Protein AF-A0A661WQN1-F1 (afdb_monomer_lite)

Foldseek 3Di:
DPPVVVVVVVVVVVCVVPVPLDAAEAEEDLPEDCAPPRRDDNNHHNDPVSCVVVRPHPNHHYHYDDDDRPPDDDDDDDDD

Radius of gyration: 17.13 Å; chains: 1; bounding box: 46×25×43 Å

pLDDT: mean 76.36, std 13.33, range [40.38, 91.94]

Sequence (80 aa):
MGRQFIITIAFLLIFLICPEIFAKTHYVSPFYRNVSTYTNWPTAANTIEDVKSVAICWGSVIIVINGIYSPGLFQFIFRI

Secondary structure (DSSP, 8-state):
-HHHHHHHHHHHHHHHH----S--EEEE-TTS---TT--SGGG-BSSHHHHHTT--STT-EEEE-S----TT--------

Structure (mmCIF, N/CA/C/O backbone):
data_AF-A0A661WQN1-F1
#
_entry.id   AF-A0A661WQN1-F1
#
loop_
_atom_site.group_PDB
_atom_site.id
_atom_site.type_symbol
_atom_site.label_atom_id
_atom_site.label_alt_id
_atom_site.label_comp_id
_atom_site.label_asym_id
_atom_site.label_entity_id
_atom_site.label_seq_id
_atom_site.pdbx_PDB_ins_code
_atom_site.Cartn_x
_atom_site.Cartn_y
_atom_site.Cartn_z
_atom_site.occupancy
_atom_site.B_iso_or_equiv
_atom_site.auth_seq_id
_atom_site.auth_comp_id
_atom_site.auth_asym_id
_atom_site.auth_atom_id
_atom_site.pdbx_PDB_model_num
ATOM 1 N N . MET A 1 1 ? -32.355 3.693 28.807 1.00 60.94 1 MET A N 1
ATOM 2 C CA . MET A 1 1 ? -32.121 2.433 28.062 1.00 60.94 1 MET A CA 1
ATOM 3 C C . MET A 1 1 ? -31.688 2.650 26.605 1.00 60.94 1 MET A C 1
ATOM 5 O O . MET A 1 1 ? -30.779 1.955 26.183 1.00 60.94 1 MET A O 1
ATOM 9 N N . GLY A 1 2 ? -32.218 3.630 25.855 1.00 75.81 2 GLY A N 1
ATOM 10 C CA . GLY A 1 2 ? -31.885 3.803 24.422 1.00 75.81 2 GLY A CA 1
ATOM 11 C C . GLY A 1 2 ? -30.441 4.215 24.081 1.00 75.81 2 GLY A C 1
ATOM 12 O O . GLY A 1 2 ? -29.866 3.691 23.138 1.00 75.81 2 GLY A O 1
ATOM 13 N N . ARG A 1 3 ? -29.805 5.100 24.862 1.00 73.69 3 ARG A N 1
ATOM 14 C CA . ARG A 1 3 ? -28.471 5.643 24.526 1.00 73.69 3 ARG A CA 1
ATOM 15 C C . ARG A 1 3 ? -27.349 4.595 24.547 1.00 73.69 3 ARG A C 1
ATOM 17 O O . ARG A 1 3 ? -26.525 4.587 23.645 1.00 73.69 3 ARG A O 1
ATOM 24 N N . GLN A 1 4 ? -27.347 3.696 25.534 1.00 74.62 4 GLN A N 1
ATOM 25 C CA . GLN A 1 4 ? -26.332 2.637 25.632 1.00 74.62 4 GLN A CA 1
ATOM 26 C C . GLN A 1 4 ? -26.483 1.602 24.515 1.00 74.62 4 GLN A C 1
ATOM 28 O O . GLN A 1 4 ? -25.482 1.173 23.955 1.00 74.62 4 GLN A O 1
ATOM 33 N N . PHE A 1 5 ? -27.726 1.268 24.153 1.00 80.00 5 PHE A N 1
ATOM 34 C CA . PHE A 1 5 ? -28.052 0.309 23.096 1.00 80.00 5 PHE A CA 1
ATOM 35 C C . PHE A 1 5 ? -27.654 0.827 21.704 1.00 80.00 5 PHE A C 1
ATOM 37 O O . PHE A 1 5 ? -27.089 0.094 20.898 1.00 80.00 5 PHE A O 1
ATOM 44 N N . ILE A 1 6 ? -27.869 2.126 21.453 1.00 83.94 6 ILE A N 1
ATOM 45 C CA . ILE A 1 6 ? -27.435 2.800 20.219 1.00 83.94 6 ILE A CA 1
ATOM 46 C C . ILE A 1 6 ? -25.905 2.783 20.097 1.00 83.94 6 ILE A C 1
ATOM 48 O O . ILE A 1 6 ? -25.384 2.499 19.023 1.00 83.94 6 ILE A O 1
ATOM 52 N N . ILE A 1 7 ? -25.181 3.034 21.194 1.00 85.56 7 ILE A N 1
ATOM 53 C CA . ILE A 1 7 ? -23.711 2.999 21.198 1.00 85.56 7 ILE A CA 1
ATOM 54 C C . ILE A 1 7 ? -23.199 1.584 20.903 1.00 85.56 7 ILE A C 1
ATOM 56 O O . ILE A 1 7 ? -22.278 1.433 20.106 1.00 85.56 7 ILE A O 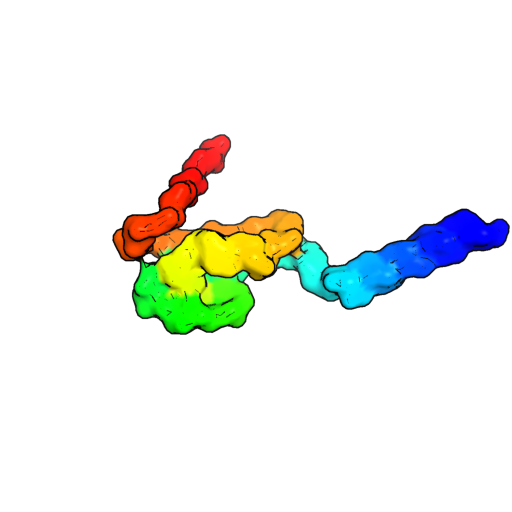1
ATOM 60 N N . THR A 1 8 ? -23.805 0.547 21.493 1.00 87.75 8 THR A N 1
ATOM 61 C CA . THR A 1 8 ? -23.364 -0.841 21.260 1.00 87.75 8 THR A CA 1
ATOM 62 C C . THR A 1 8 ? -23.597 -1.271 19.815 1.00 87.75 8 THR A C 1
ATOM 64 O O . THR A 1 8 ? -22.710 -1.864 19.207 1.00 87.75 8 THR A O 1
ATOM 67 N N . ILE A 1 9 ? -24.754 -0.926 19.242 1.00 86.75 9 ILE A N 1
ATOM 68 C CA . ILE A 1 9 ? -25.065 -1.203 17.835 1.00 86.75 9 ILE A CA 1
ATOM 69 C C . ILE A 1 9 ? -24.108 -0.453 16.907 1.00 86.75 9 ILE A C 1
ATOM 71 O O . ILE A 1 9 ? -23.575 -1.055 15.981 1.00 86.75 9 ILE A O 1
ATOM 75 N N . ALA A 1 10 ? -23.835 0.828 17.165 1.00 83.94 10 ALA A N 1
ATOM 76 C CA . ALA A 1 10 ? -22.897 1.604 16.357 1.00 83.94 10 ALA A CA 1
ATOM 77 C C . ALA A 1 10 ? -21.482 1.004 16.382 1.00 83.94 10 ALA A C 1
ATOM 79 O O . ALA A 1 10 ? -20.838 0.914 15.340 1.00 83.94 10 ALA A O 1
ATOM 80 N N . PHE A 1 11 ? -21.021 0.540 17.547 1.00 80.94 11 PHE A N 1
ATOM 81 C CA . PHE A 1 11 ? -19.710 -0.092 17.698 1.00 80.94 11 PHE A CA 1
ATOM 82 C C . PHE A 1 11 ? -19.627 -1.439 16.963 1.00 80.94 11 PHE A C 1
ATOM 84 O O . PHE A 1 11 ? -18.637 -1.725 16.296 1.00 80.94 11 PHE A O 1
ATOM 91 N N . LEU A 1 12 ? -20.687 -2.248 17.036 1.00 81.00 12 LEU A N 1
ATOM 92 C CA . LEU A 1 12 ? -20.764 -3.553 16.376 1.00 81.00 12 LEU A CA 1
ATOM 93 C C . LEU A 1 12 ? -20.874 -3.413 14.848 1.00 81.00 12 LEU A C 1
ATOM 95 O O . LEU A 1 12 ? -20.250 -4.174 14.113 1.00 81.00 12 LEU A O 1
ATOM 99 N N . LEU A 1 13 ? -21.588 -2.390 14.369 1.00 81.38 13 LEU A N 1
ATOM 100 C CA . LEU A 1 13 ? -21.628 -2.022 12.952 1.00 81.38 13 LEU A CA 1
ATOM 101 C C . LEU A 1 13 ? -20.267 -1.515 12.458 1.00 81.38 13 LEU A C 1
ATOM 103 O O . LEU A 1 13 ? -19.834 -1.936 11.392 1.00 81.38 13 LEU A O 1
ATOM 107 N N . ILE A 1 14 ? -19.552 -0.690 13.237 1.00 75.69 14 ILE A N 1
ATOM 108 C CA . ILE A 1 14 ? -18.179 -0.264 12.904 1.00 75.69 14 ILE A CA 1
ATOM 109 C C . ILE A 1 14 ? -17.251 -1.479 12.731 1.00 75.69 14 ILE A C 1
ATOM 111 O O . ILE A 1 14 ? -16.464 -1.526 11.788 1.00 75.69 14 ILE A O 1
ATOM 115 N N . PHE A 1 15 ? -17.383 -2.477 13.608 1.00 69.50 15 PHE A N 1
ATOM 116 C CA . PHE A 1 15 ? -16.559 -3.687 13.608 1.00 69.50 15 PHE A CA 1
ATOM 117 C C . PHE A 1 15 ? -16.881 -4.616 12.424 1.00 69.50 15 PHE A C 1
ATOM 119 O O . PHE A 1 15 ? -15.988 -5.252 11.874 1.00 69.50 15 PHE A O 1
ATOM 126 N N . LEU A 1 16 ? -18.149 -4.659 11.993 1.00 68.94 16 LEU A N 1
ATOM 127 C CA . LEU A 1 16 ? -18.591 -5.391 10.798 1.00 68.94 16 LEU A CA 1
ATOM 128 C C . LEU A 1 16 ? -18.167 -4.711 9.487 1.00 68.94 16 LEU A C 1
ATOM 130 O O . LEU A 1 16 ? -17.921 -5.397 8.500 1.00 68.94 16 LEU A O 1
ATOM 134 N N . ILE A 1 17 ? -18.096 -3.376 9.468 1.00 66.81 17 ILE A N 1
ATOM 135 C CA . ILE A 1 17 ? -17.733 -2.592 8.277 1.00 66.81 17 ILE A CA 1
ATOM 136 C C . ILE A 1 17 ? -16.208 -2.555 8.073 1.00 66.81 17 ILE A C 1
ATOM 138 O O . ILE A 1 17 ? -15.752 -2.459 6.936 1.00 66.81 17 ILE A O 1
ATOM 142 N N . CYS A 1 18 ? -15.410 -2.654 9.142 1.00 54.78 18 CYS A N 1
ATOM 143 C CA . CYS A 1 18 ? -13.949 -2.605 9.069 1.00 54.78 18 CYS A CA 1
A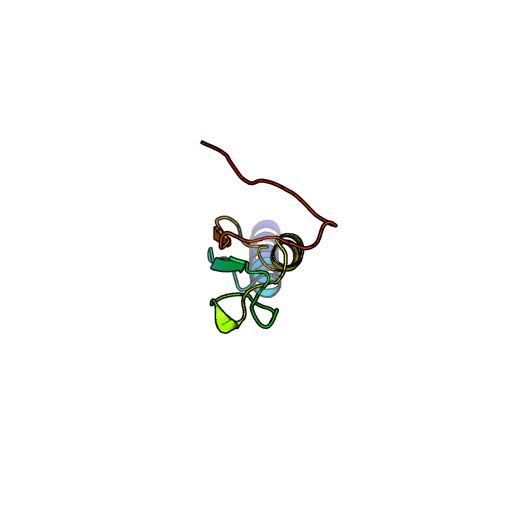TOM 144 C C . CYS A 1 18 ? -13.301 -3.635 10.019 1.00 54.78 18 CYS A C 1
ATOM 146 O O . CYS A 1 18 ? -12.882 -3.281 11.123 1.00 54.78 18 CYS A O 1
ATOM 148 N N . PRO A 1 19 ? -13.213 -4.919 9.620 1.00 60.38 19 PRO A N 1
ATOM 149 C CA . PRO A 1 19 ? -12.620 -5.962 10.460 1.00 60.38 19 PRO A CA 1
ATOM 150 C C . PRO A 1 19 ? -11.097 -5.809 10.620 1.00 60.38 19 PRO A C 1
ATOM 152 O O . PRO A 1 19 ? -10.515 -6.344 11.563 1.00 60.38 19 PRO A O 1
ATOM 155 N N . GLU A 1 20 ? -10.433 -5.073 9.723 1.00 62.16 20 GLU A N 1
ATOM 156 C CA . GLU A 1 20 ? -8.979 -4.893 9.728 1.00 62.16 20 GLU A CA 1
ATOM 157 C C . GLU A 1 20 ? -8.592 -3.562 10.388 1.00 62.16 20 GLU A C 1
ATOM 159 O O . GLU A 1 20 ? -8.135 -2.638 9.736 1.00 62.16 20 GLU A O 1
ATOM 164 N N . ILE A 1 21 ? -8.742 -3.443 11.708 1.00 62.31 21 ILE A N 1
ATOM 165 C CA . ILE A 1 21 ? -8.291 -2.249 12.462 1.00 62.31 21 ILE A CA 1
ATOM 166 C C . ILE A 1 21 ? -6.775 -2.281 12.756 1.00 62.31 21 ILE A C 1
ATOM 168 O O . ILE A 1 21 ? -6.251 -1.445 13.491 1.00 62.31 21 ILE A O 1
ATOM 172 N N . PHE A 1 22 ? -6.055 -3.267 12.220 1.00 68.50 22 PHE A N 1
ATOM 173 C CA . PHE A 1 22 ? -4.627 -3.440 12.456 1.00 68.50 22 PHE A CA 1
ATOM 174 C C . PHE A 1 22 ? -3.809 -2.664 11.424 1.00 68.50 22 PHE A C 1
ATOM 176 O O . PHE A 1 22 ? -4.082 -2.719 10.226 1.00 68.50 22 PHE A O 1
ATOM 183 N N . ALA A 1 23 ? -2.772 -1.973 11.897 1.00 75.38 23 ALA A N 1
ATOM 184 C CA . ALA A 1 23 ? -1.747 -1.403 11.035 1.00 75.38 23 ALA A CA 1
ATOM 185 C C . ALA A 1 23 ? -1.125 -2.510 10.171 1.00 75.38 23 ALA A C 1
ATOM 187 O O . ALA A 1 23 ? -0.662 -3.527 10.695 1.00 75.38 23 ALA A O 1
ATOM 188 N N . LYS A 1 24 ? -1.115 -2.312 8.851 1.00 83.00 24 LYS A N 1
ATOM 189 C CA . LYS A 1 24 ? -0.594 -3.285 7.887 1.00 83.00 24 LYS A CA 1
ATOM 190 C C . LYS A 1 24 ? 0.570 -2.692 7.108 1.00 83.00 24 LYS A C 1
ATOM 192 O O . LYS A 1 24 ? 0.599 -1.495 6.822 1.00 83.00 24 LYS A O 1
ATOM 197 N N . THR A 1 25 ? 1.530 -3.541 6.762 1.00 88.44 25 THR A N 1
ATOM 198 C CA . THR A 1 25 ? 2.641 -3.163 5.890 1.00 88.44 25 THR A CA 1
ATOM 199 C C . THR A 1 25 ? 2.285 -3.487 4.446 1.00 88.44 25 THR A C 1
ATOM 201 O O . THR A 1 25 ? 1.983 -4.638 4.127 1.00 88.44 25 THR A O 1
ATOM 204 N N . HIS A 1 26 ? 2.354 -2.483 3.578 1.00 88.75 26 HIS A N 1
ATOM 205 C CA . HIS A 1 26 ? 2.136 -2.609 2.143 1.00 88.75 26 HIS A CA 1
ATOM 206 C C . HIS A 1 26 ? 3.429 -2.343 1.373 1.00 88.75 26 HIS A C 1
ATOM 208 O O . HIS A 1 26 ? 4.206 -1.463 1.737 1.00 88.75 26 HIS A O 1
ATOM 214 N N . TYR A 1 27 ? 3.650 -3.090 0.296 1.00 88.88 27 TYR A N 1
ATOM 215 C CA . TYR A 1 27 ? 4.856 -3.033 -0.523 1.00 88.88 27 TYR A CA 1
ATOM 216 C C . TYR A 1 27 ? 4.556 -2.417 -1.888 1.00 88.88 27 TYR A C 1
ATOM 218 O O . TYR A 1 27 ? 3.568 -2.771 -2.533 1.00 88.88 27 TYR A O 1
ATOM 226 N N . VAL A 1 28 ? 5.442 -1.533 -2.345 1.00 87.50 28 VAL A N 1
ATOM 227 C CA . VAL A 1 28 ? 5.354 -0.836 -3.635 1.00 87.50 28 VAL A CA 1
ATOM 228 C C . VAL A 1 28 ? 6.635 -1.068 -4.432 1.00 87.50 28 VAL A C 1
ATOM 230 O O . VAL A 1 28 ? 7.741 -0.881 -3.919 1.00 87.50 28 VAL A O 1
ATOM 233 N N . SER A 1 29 ? 6.479 -1.501 -5.682 1.00 87.69 29 SER A N 1
ATOM 234 C CA . SER A 1 29 ? 7.552 -1.772 -6.636 1.00 87.69 29 SER A CA 1
ATOM 235 C C . SER A 1 29 ? 7.041 -1.807 -8.078 1.00 87.69 29 SER A C 1
ATOM 237 O O . SER A 1 29 ? 6.074 -2.518 -8.370 1.00 87.69 29 SER A O 1
ATOM 239 N N . PRO A 1 30 ? 7.753 -1.177 -9.026 1.00 83.25 30 PRO A N 1
ATOM 240 C CA . PRO A 1 30 ? 7.354 -1.174 -10.429 1.00 83.25 30 PRO A CA 1
ATOM 241 C C . PRO A 1 30 ? 7.602 -2.527 -11.124 1.00 83.25 30 PRO A C 1
ATOM 243 O O . PRO A 1 30 ? 7.219 -2.702 -12.274 1.00 83.25 30 PRO A O 1
ATOM 246 N N . PHE A 1 31 ? 8.251 -3.486 -10.451 1.00 84.00 31 PHE A N 1
ATOM 247 C CA . PHE A 1 31 ? 8.730 -4.733 -11.062 1.00 84.00 31 PHE A CA 1
ATOM 248 C C . PHE A 1 31 ? 7.884 -5.974 -10.736 1.00 84.00 31 PHE A C 1
ATOM 250 O O . PHE A 1 31 ? 8.091 -7.027 -11.337 1.00 84.00 31 PHE A O 1
ATOM 257 N N . TYR A 1 32 ? 6.978 -5.892 -9.757 1.00 86.62 32 TYR A N 1
ATOM 258 C CA . TYR A 1 32 ? 6.224 -7.051 -9.260 1.00 86.62 32 TYR A CA 1
ATOM 259 C C . TYR A 1 32 ? 4.788 -7.099 -9.808 1.00 86.62 32 TYR A C 1
ATOM 261 O O . TYR A 1 32 ? 4.404 -6.314 -10.671 1.00 86.62 32 TYR A O 1
ATOM 269 N N . ARG A 1 33 ? 4.002 -8.085 -9.356 1.00 86.62 33 ARG A N 1
ATOM 270 C CA . ARG A 1 33 ? 2.777 -8.542 -10.037 1.00 86.62 33 ARG A CA 1
ATOM 271 C C . ARG A 1 33 ? 1.535 -7.664 -9.825 1.00 86.62 33 ARG A C 1
ATOM 273 O O . ARG A 1 33 ? 0.511 -7.988 -10.415 1.00 86.62 33 ARG A O 1
ATOM 280 N N . ASN A 1 34 ? 1.599 -6.621 -8.990 1.00 87.00 34 ASN A N 1
ATOM 281 C CA . ASN A 1 34 ? 0.468 -5.746 -8.652 1.00 87.00 34 ASN A CA 1
ATOM 282 C C . ASN A 1 34 ? -0.794 -6.515 -8.236 1.00 87.00 34 ASN A C 1
ATOM 284 O O . ASN A 1 34 ? -1.863 -6.382 -8.830 1.00 87.00 34 ASN A O 1
ATOM 288 N N . VAL A 1 35 ? -0.658 -7.366 -7.218 1.00 87.38 35 VAL A N 1
ATOM 289 C CA . VAL A 1 35 ? -1.765 -8.193 -6.725 1.00 87.38 35 VAL A CA 1
ATOM 290 C C . VAL A 1 35 ? -2.276 -7.599 -5.419 1.00 87.38 35 VAL A C 1
ATOM 292 O O . VAL A 1 35 ? -1.523 -7.459 -4.456 1.00 87.38 35 VAL A O 1
ATOM 295 N N . SER A 1 36 ? -3.568 -7.260 -5.397 1.00 80.88 36 SER A N 1
ATOM 296 C CA . SER A 1 36 ? -4.209 -6.563 -4.279 1.00 80.88 36 SER A CA 1
ATOM 297 C C . SER A 1 36 ? -3.977 -7.229 -2.915 1.00 80.88 36 SER A C 1
ATOM 299 O O . SER A 1 36 ? -3.816 -8.445 -2.801 1.00 80.88 36 SER A O 1
ATOM 301 N N . THR A 1 37 ? -3.997 -6.372 -1.889 1.00 81.56 37 THR A N 1
ATOM 302 C CA . THR A 1 37 ? -3.490 -6.438 -0.501 1.00 81.56 37 THR A CA 1
ATOM 303 C C . THR A 1 37 ? -2.012 -6.113 -0.307 1.00 81.56 37 THR A C 1
ATOM 305 O O . THR A 1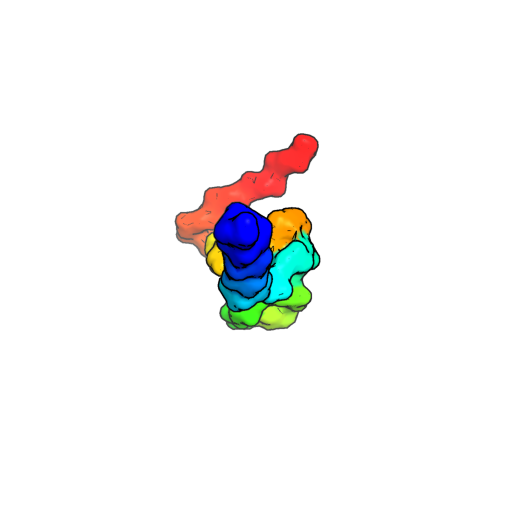 37 ? -1.674 -5.576 0.749 1.00 81.56 37 THR A O 1
ATOM 308 N N . TYR A 1 38 ? -1.152 -6.304 -1.314 1.00 88.31 38 TYR A N 1
ATOM 309 C CA . TYR A 1 38 ? 0.222 -5.772 -1.342 1.00 88.31 38 TYR A CA 1
ATOM 310 C C . TYR A 1 38 ? 1.073 -6.082 -0.094 1.00 88.31 38 TYR A C 1
ATOM 312 O O . TYR A 1 38 ? 1.927 -5.288 0.277 1.00 88.31 38 TYR A O 1
ATOM 320 N N . THR A 1 39 ? 0.851 -7.208 0.588 1.00 89.44 39 THR A N 1
ATOM 321 C CA . THR A 1 39 ? 1.469 -7.529 1.894 1.00 89.44 39 THR A CA 1
ATOM 322 C C . THR A 1 39 ? 2.880 -8.111 1.809 1.00 89.44 39 THR A C 1
ATOM 324 O O . THR A 1 39 ? 3.478 -8.437 2.831 1.00 89.44 39 THR A O 1
ATOM 327 N N . ASN A 1 40 ? 3.410 -8.307 0.602 1.00 90.00 40 ASN A N 1
ATOM 328 C CA . ASN A 1 40 ? 4.721 -8.900 0.363 1.00 90.00 40 ASN A CA 1
ATOM 329 C C . ASN A 1 40 ? 5.283 -8.462 -0.997 1.00 90.00 40 ASN A C 1
ATOM 331 O O . ASN A 1 40 ? 4.538 -8.095 -1.900 1.00 90.00 40 ASN A O 1
ATOM 335 N N . TRP A 1 41 ? 6.603 -8.557 -1.179 1.00 90.56 41 TRP A N 1
ATOM 336 C CA . TRP A 1 41 ? 7.259 -8.134 -2.423 1.00 90.56 41 TRP A CA 1
ATOM 337 C C . TRP A 1 41 ? 6.689 -8.777 -3.700 1.00 90.56 41 TRP A C 1
ATOM 339 O O . TRP A 1 41 ? 6.356 -8.028 -4.612 1.00 90.56 41 TRP A O 1
ATOM 349 N N . PRO A 1 42 ? 6.474 -10.107 -3.790 1.00 91.94 42 PRO A N 1
ATOM 350 C CA . PRO A 1 42 ? 5.909 -10.721 -4.997 1.00 91.94 42 PRO A CA 1
ATOM 351 C C . PRO A 1 42 ? 4.538 -10.179 -5.423 1.00 91.94 42 PRO A C 1
ATOM 353 O O . PRO A 1 42 ? 4.189 -10.264 -6.602 1.00 91.94 42 PRO A O 1
ATOM 356 N N . THR A 1 43 ? 3.758 -9.651 -4.477 1.00 91.31 43 THR A N 1
ATOM 357 C CA . THR A 1 43 ? 2.429 -9.082 -4.722 1.00 91.31 43 THR A CA 1
ATOM 358 C C . THR A 1 43 ? 2.441 -7.560 -4.760 1.00 91.31 43 THR A C 1
ATOM 360 O O . THR A 1 43 ? 1.390 -6.997 -5.020 1.00 91.31 43 THR A O 1
ATOM 363 N N . ALA A 1 44 ? 3.586 -6.898 -4.561 1.00 88.81 44 ALA A N 1
ATOM 364 C CA . ALA A 1 44 ? 3.688 -5.450 -4.399 1.00 88.81 44 ALA A CA 1
ATOM 365 C C . ALA A 1 44 ? 2.988 -4.654 -5.509 1.00 88.81 44 ALA A C 1
ATOM 367 O O . ALA A 1 44 ? 2.997 -5.039 -6.683 1.00 88.81 44 ALA A O 1
ATOM 368 N N . ALA A 1 45 ? 2.424 -3.521 -5.103 1.00 88.69 45 ALA A N 1
ATOM 369 C CA . ALA A 1 45 ? 1.758 -2.570 -5.974 1.00 88.69 45 ALA A CA 1
ATOM 370 C C . ALA A 1 45 ? 2.738 -1.941 -6.960 1.00 88.69 45 ALA A C 1
ATOM 372 O O . ALA A 1 45 ? 3.876 -1.651 -6.590 1.00 88.69 45 ALA A O 1
ATOM 373 N N . ASN A 1 46 ? 2.298 -1.667 -8.187 1.00 88.00 46 ASN A N 1
ATOM 374 C CA . ASN A 1 46 ? 3.163 -0.994 -9.153 1.00 88.00 46 ASN A CA 1
ATOM 375 C C . ASN A 1 46 ? 3.288 0.502 -8.899 1.00 88.00 46 ASN A C 1
ATOM 377 O O . ASN A 1 46 ? 4.278 1.081 -9.328 1.00 88.00 46 ASN A O 1
ATOM 381 N N . THR A 1 47 ? 2.342 1.115 -8.188 1.00 82.69 47 THR A N 1
ATOM 382 C CA . THR A 1 47 ? 2.370 2.538 -7.841 1.00 82.69 47 THR A CA 1
ATOM 383 C C . THR A 1 47 ? 1.906 2.784 -6.401 1.00 82.69 47 THR A C 1
ATOM 385 O O . THR A 1 47 ? 1.309 1.919 -5.762 1.00 82.69 47 THR A O 1
ATOM 388 N N . ILE A 1 48 ? 2.175 3.981 -5.868 1.00 82.06 48 ILE A N 1
ATOM 389 C CA . ILE A 1 48 ? 1.703 4.382 -4.530 1.00 82.06 48 ILE A CA 1
ATOM 390 C C . ILE A 1 48 ? 0.174 4.557 -4.511 1.00 82.06 48 ILE A C 1
ATOM 392 O O . ILE A 1 48 ? -0.470 4.238 -3.512 1.00 82.06 48 ILE A O 1
ATOM 396 N N . GLU A 1 49 ? -0.426 5.020 -5.610 1.00 82.06 49 GLU A N 1
ATOM 397 C CA . GLU A 1 49 ? -1.880 5.214 -5.682 1.00 82.06 49 GLU A CA 1
ATOM 398 C C . GLU A 1 49 ? -2.651 3.893 -5.640 1.00 82.06 49 GLU A C 1
ATOM 400 O O . GLU A 1 49 ? -3.728 3.840 -5.050 1.00 82.06 49 GLU A O 1
ATOM 405 N N . ASP A 1 50 ? -2.075 2.809 -6.164 1.00 82.81 50 ASP A N 1
ATOM 406 C CA . ASP A 1 50 ? -2.663 1.473 -6.034 1.00 82.81 50 ASP A CA 1
ATOM 407 C C . ASP A 1 50 ? -2.820 1.091 -4.550 1.00 82.81 50 ASP A C 1
ATOM 409 O O . ASP A 1 50 ? -3.881 0.630 -4.125 1.00 82.81 50 ASP A O 1
ATOM 413 N N . VAL A 1 51 ? -1.801 1.374 -3.725 1.00 79.38 51 VAL A N 1
ATOM 414 C CA . VAL A 1 51 ? -1.815 1.091 -2.277 1.00 79.38 51 VAL A CA 1
ATOM 415 C C . VAL A 1 51 ? -2.792 1.976 -1.517 1.00 79.38 51 VAL A C 1
ATOM 417 O O . VAL A 1 51 ? -3.376 1.525 -0.536 1.00 79.38 51 VAL A O 1
ATOM 420 N N . LYS A 1 52 ? -3.023 3.212 -1.959 1.00 82.56 52 LYS A N 1
ATOM 421 C CA . LYS A 1 52 ? -3.898 4.178 -1.273 1.00 82.56 52 LYS A CA 1
ATOM 422 C C . LYS A 1 52 ? -5.332 3.681 -1.104 1.00 82.56 52 LYS A C 1
ATOM 424 O O . LYS A 1 52 ? -5.965 3.977 -0.096 1.00 82.56 52 LYS A O 1
ATOM 429 N N . SER A 1 53 ? -5.828 2.906 -2.067 1.00 79.44 53 SER A N 1
ATOM 430 C CA . SER A 1 53 ? -7.163 2.301 -1.993 1.00 79.44 53 SER A CA 1
ATOM 431 C C . SER A 1 53 ? -7.272 1.176 -0.952 1.00 79.44 53 SER A C 1
ATOM 433 O O . SER A 1 53 ? -8.377 0.823 -0.549 1.00 79.44 53 SER A O 1
ATOM 435 N N . VAL A 1 54 ? -6.139 0.627 -0.501 1.00 78.31 54 VAL A N 1
ATOM 436 C CA . VAL A 1 54 ? -6.072 -0.577 0.344 1.00 78.31 54 VAL A CA 1
ATOM 437 C C . VAL A 1 54 ? -5.473 -0.296 1.723 1.00 78.31 54 VAL A C 1
ATOM 439 O O . VAL A 1 54 ? -5.833 -0.960 2.690 1.00 78.31 54 VAL A O 1
ATOM 442 N N . ALA A 1 55 ? -4.613 0.717 1.845 1.00 79.06 55 ALA A N 1
ATOM 443 C CA . ALA A 1 55 ? -4.026 1.189 3.098 1.00 79.06 55 ALA A CA 1
ATOM 444 C C . ALA A 1 55 ? -4.998 2.106 3.866 1.00 79.06 55 ALA A C 1
ATOM 446 O O . ALA A 1 55 ? -4.684 3.248 4.195 1.00 79.06 55 ALA A O 1
ATOM 447 N N . ILE A 1 56 ? -6.206 1.606 4.127 1.00 77.00 56 ILE A N 1
ATOM 448 C CA . ILE A 1 56 ? -7.288 2.350 4.794 1.00 77.00 56 ILE A CA 1
ATOM 449 C C . ILE A 1 56 ? -7.126 2.407 6.321 1.00 77.00 56 ILE A C 1
ATOM 451 O O . ILE A 1 56 ? -7.796 3.190 6.996 1.00 77.00 56 ILE A O 1
ATOM 455 N N . CYS A 1 57 ? -6.243 1.576 6.875 1.00 73.38 57 CYS A N 1
ATOM 456 C CA . CYS A 1 57 ? -6.084 1.415 8.313 1.00 73.38 57 CYS A CA 1
ATOM 457 C C . CYS A 1 57 ? -5.108 2.451 8.874 1.00 73.38 57 CYS A C 1
ATOM 459 O O . CYS A 1 57 ? -4.010 2.656 8.344 1.00 73.38 57 CYS A O 1
ATOM 461 N N . TRP A 1 58 ? -5.481 3.064 9.995 1.00 71.38 58 TRP A N 1
ATOM 462 C CA . TRP A 1 58 ? -4.618 3.994 10.716 1.00 71.38 58 TRP A CA 1
ATOM 463 C C . TRP A 1 58 ? -3.324 3.298 11.157 1.00 71.38 58 TRP A C 1
ATOM 465 O O . TRP A 1 58 ? -3.353 2.195 11.697 1.00 71.38 58 TRP A O 1
ATOM 475 N N . GLY A 1 59 ? -2.182 3.947 10.921 1.00 73.25 59 GLY A N 1
ATOM 476 C CA . GLY A 1 59 ? -0.863 3.400 11.258 1.00 73.25 59 GLY A CA 1
ATOM 477 C C . GLY A 1 59 ? -0.286 2.415 10.236 1.00 73.25 59 GLY A C 1
ATOM 478 O O . GLY A 1 59 ? 0.779 1.860 10.491 1.00 73.25 59 GLY A O 1
ATOM 479 N N . SER A 1 60 ? -0.943 2.203 9.090 1.00 82.00 60 SER A N 1
ATOM 480 C CA . SER A 1 60 ? -0.378 1.395 8.001 1.00 82.00 60 SER A CA 1
ATOM 481 C C . SER A 1 60 ? 0.936 1.982 7.485 1.00 82.00 60 SER A C 1
ATOM 483 O O . SER A 1 60 ? 1.101 3.200 7.396 1.00 82.00 60 SER A O 1
ATOM 485 N N . VAL A 1 61 ? 1.869 1.103 7.124 1.00 85.44 61 VAL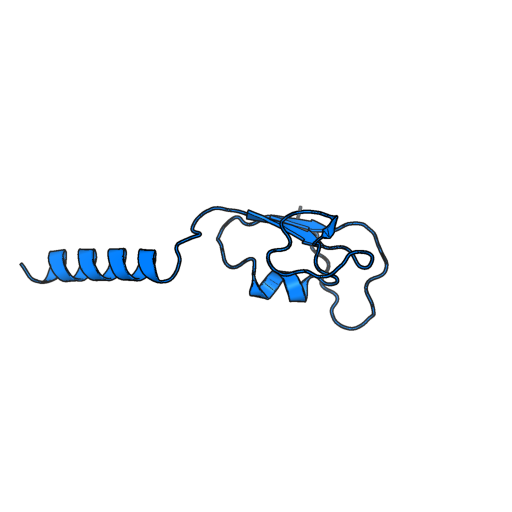 A N 1
ATOM 486 C CA . VAL A 1 61 ? 3.206 1.470 6.647 1.00 85.44 61 VAL A CA 1
ATOM 487 C C . VAL A 1 61 ? 3.333 1.093 5.182 1.00 85.44 61 VAL A C 1
ATOM 489 O O . VAL A 1 61 ? 3.027 -0.032 4.795 1.00 85.44 61 VAL A O 1
ATOM 492 N N . ILE A 1 62 ? 3.825 2.021 4.366 1.00 87.31 62 ILE A N 1
ATOM 493 C CA . ILE A 1 62 ? 4.104 1.778 2.951 1.00 87.31 62 ILE A CA 1
ATOM 494 C C . ILE A 1 62 ? 5.618 1.679 2.772 1.00 87.31 62 ILE A C 1
ATOM 496 O O . ILE A 1 62 ? 6.345 2.637 3.030 1.00 87.31 62 ILE A O 1
ATOM 500 N N . ILE A 1 63 ? 6.090 0.514 2.332 1.00 87.69 63 ILE A N 1
ATOM 501 C CA . ILE A 1 63 ? 7.488 0.259 1.989 1.00 87.69 63 ILE A CA 1
ATOM 502 C C . ILE A 1 63 ? 7.626 0.337 0.475 1.00 87.69 63 ILE A C 1
ATOM 504 O O . ILE A 1 63 ? 7.022 -0.441 -0.262 1.00 87.69 63 ILE A O 1
ATOM 508 N N . VAL A 1 64 ? 8.453 1.267 0.012 1.00 86.19 64 VAL A N 1
ATOM 509 C CA . VAL A 1 64 ? 8.669 1.527 -1.412 1.00 86.19 64 VAL A CA 1
ATOM 510 C C . VAL A 1 64 ? 10.094 1.127 -1.773 1.00 86.19 64 VAL A C 1
ATOM 512 O O . VAL A 1 64 ? 11.040 1.558 -1.115 1.00 86.19 64 VAL A O 1
ATOM 515 N N . ILE A 1 65 ? 10.267 0.306 -2.813 1.00 87.06 65 ILE A N 1
ATOM 516 C CA . ILE A 1 65 ? 11.600 0.072 -3.380 1.00 87.06 65 ILE A CA 1
ATOM 517 C C . ILE A 1 65 ? 11.986 1.229 -4.301 1.00 87.06 65 ILE A C 1
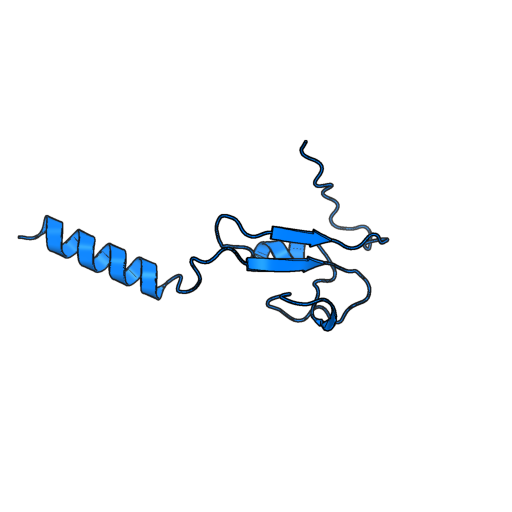ATOM 519 O O . ILE A 1 65 ? 11.146 1.783 -5.019 1.00 87.06 65 ILE A O 1
ATOM 523 N N . ASN A 1 66 ? 13.277 1.558 -4.309 1.00 82.31 66 ASN A N 1
ATOM 524 C CA . ASN A 1 66 ? 13.845 2.483 -5.279 1.00 82.31 66 ASN A CA 1
ATOM 525 C C . ASN A 1 66 ? 13.580 1.981 -6.703 1.00 82.31 66 ASN A C 1
ATOM 527 O O . ASN A 1 66 ? 13.820 0.815 -7.021 1.00 82.31 66 ASN A O 1
ATOM 531 N N . GLY A 1 67 ? 13.106 2.871 -7.567 1.00 73.00 67 GLY A N 1
ATOM 532 C CA . GLY A 1 67 ? 12.805 2.535 -8.948 1.00 73.00 67 GLY A CA 1
ATOM 533 C C . GLY A 1 67 ? 12.222 3.714 -9.710 1.00 73.00 67 GLY A C 1
ATOM 534 O O . GLY A 1 67 ? 11.860 4.737 -9.128 1.00 73.00 67 GLY A O 1
ATOM 535 N N . ILE A 1 68 ? 12.141 3.552 -11.028 1.00 77.06 68 ILE A N 1
ATOM 536 C CA . ILE A 1 68 ? 11.439 4.487 -11.901 1.00 77.06 68 ILE A CA 1
ATOM 537 C C . ILE A 1 68 ? 9.999 4.003 -11.998 1.00 77.06 68 ILE A C 1
ATOM 539 O O . ILE A 1 68 ? 9.718 2.954 -12.571 1.00 77.06 68 ILE A O 1
ATOM 543 N N . TYR A 1 69 ? 9.099 4.777 -11.413 1.00 76.81 69 TYR A N 1
ATOM 544 C CA . TYR A 1 69 ? 7.665 4.575 -11.539 1.00 76.81 69 TYR A CA 1
ATOM 545 C C . TYR A 1 69 ? 7.197 5.322 -12.788 1.00 76.81 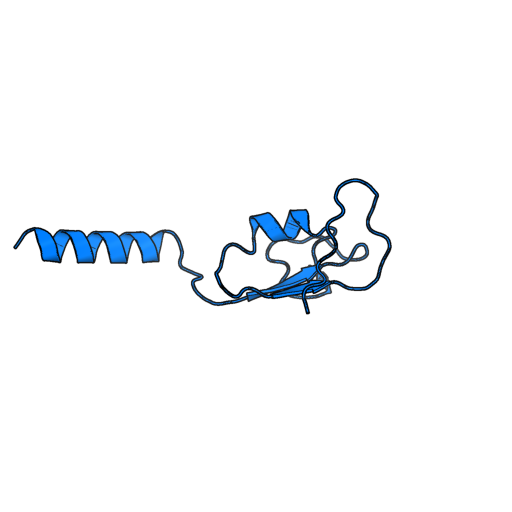69 TYR A C 1
ATOM 547 O O . TYR A 1 69 ? 7.632 6.454 -13.017 1.00 76.81 69 TYR A O 1
ATOM 555 N N . SER A 1 70 ? 6.368 4.689 -13.625 1.00 69.19 70 SER A N 1
ATOM 556 C CA . SER A 1 70 ? 5.885 5.314 -14.860 1.00 69.19 70 SER A CA 1
ATOM 557 C C . SER A 1 70 ? 5.281 6.695 -14.561 1.00 69.19 70 SER A C 1
ATOM 559 O O . SER A 1 70 ? 4.474 6.812 -13.634 1.00 69.19 70 SER A O 1
ATOM 561 N N . PRO A 1 71 ? 5.679 7.747 -15.304 1.00 59.09 71 PRO A N 1
ATOM 562 C CA . PRO A 1 71 ? 5.247 9.111 -15.032 1.00 59.09 71 PRO A CA 1
ATOM 563 C C . PRO A 1 71 ? 3.728 9.207 -15.192 1.00 59.09 71 PRO A C 1
ATOM 565 O O . PRO A 1 71 ? 3.186 9.016 -16.277 1.00 59.09 71 PRO A O 1
ATOM 568 N N . GLY A 1 72 ? 3.056 9.473 -14.077 1.00 53.50 72 GLY A N 1
ATOM 569 C CA . GLY A 1 72 ? 1.603 9.582 -13.999 1.00 53.50 72 GLY A CA 1
ATOM 570 C C . GLY A 1 72 ? 1.132 10.008 -12.615 1.00 53.50 72 GLY A C 1
ATOM 571 O O . GLY A 1 72 ? 0.236 10.836 -12.523 1.00 53.50 72 GLY A O 1
ATOM 572 N N . LEU A 1 73 ? 1.776 9.528 -11.545 1.00 48.44 73 LEU A N 1
ATOM 573 C CA . LEU A 1 73 ? 1.385 9.819 -10.161 1.00 48.44 73 LEU A CA 1
ATOM 574 C C . LEU A 1 73 ? 2.625 9.836 -9.245 1.00 48.44 73 LEU A C 1
ATOM 576 O O . LEU A 1 73 ? 2.970 8.840 -8.612 1.00 48.44 73 LEU A O 1
ATOM 580 N N . PHE A 1 74 ? 3.344 10.961 -9.208 1.00 48.22 74 PHE A N 1
ATOM 581 C CA . PHE A 1 74 ? 4.379 11.199 -8.199 1.00 48.22 74 PHE A CA 1
ATOM 582 C C . PHE A 1 74 ? 3.729 11.716 -6.912 1.00 48.22 74 PHE A C 1
ATOM 584 O O . PHE A 1 74 ? 3.100 12.771 -6.937 1.00 48.22 74 PHE A O 1
ATOM 591 N N . GLN A 1 75 ? 4.008 11.086 -5.770 1.00 47.94 75 GLN A N 1
ATOM 592 C CA . GLN A 1 75 ? 4.178 11.853 -4.538 1.00 47.94 75 GLN A CA 1
ATOM 593 C C . GLN A 1 75 ? 5.315 11.266 -3.702 1.00 47.94 75 GLN A C 1
ATOM 595 O O . GLN A 1 75 ? 5.237 10.161 -3.172 1.00 47.94 75 GLN A O 1
ATOM 600 N N . PHE A 1 76 ? 6.400 12.036 -3.620 1.00 45.78 76 PHE A N 1
ATOM 601 C CA . PHE A 1 76 ? 7.503 11.822 -2.695 1.00 45.78 76 PHE A CA 1
ATOM 602 C C . PHE A 1 76 ? 6.966 11.828 -1.257 1.00 45.78 76 PHE A C 1
ATOM 604 O O . PHE A 1 76 ? 6.401 12.831 -0.822 1.00 45.78 76 PHE A O 1
ATOM 611 N N . ILE A 1 77 ? 7.175 10.748 -0.501 1.00 47.66 77 ILE A N 1
ATOM 612 C CA . ILE A 1 77 ? 7.051 10.784 0.959 1.00 47.66 77 ILE A CA 1
ATOM 613 C C . ILE A 1 77 ? 8.465 10.901 1.525 1.00 47.66 77 ILE A C 1
ATOM 615 O O . ILE A 1 77 ? 9.151 9.909 1.744 1.00 47.66 77 ILE A O 1
ATOM 619 N N . PHE A 1 78 ? 8.890 12.138 1.764 1.00 50.00 78 PHE A N 1
ATOM 620 C CA . PHE A 1 78 ? 9.861 12.433 2.810 1.00 50.00 78 PHE A CA 1
ATOM 621 C C . PHE A 1 78 ? 9.133 13.250 3.868 1.00 50.00 78 PHE A C 1
ATOM 623 O O . PHE A 1 78 ? 8.711 14.375 3.605 1.00 50.00 78 PHE A O 1
ATOM 630 N N . ARG A 1 79 ? 9.001 12.702 5.074 1.00 40.38 79 ARG A N 1
ATOM 631 C CA . ARG A 1 79 ? 8.828 13.538 6.257 1.00 40.38 79 ARG A CA 1
ATOM 632 C C . ARG A 1 79 ? 9.750 13.018 7.350 1.00 40.38 79 ARG A C 1
ATOM 634 O O . ARG A 1 79 ? 9.542 11.921 7.861 1.00 40.38 79 ARG A O 1
ATOM 641 N N . ILE A 1 80 ? 10.802 13.802 7.582 1.00 41.19 80 ILE A N 1
ATOM 642 C CA . ILE A 1 80 ? 11.581 13.842 8.825 1.00 41.19 80 ILE A CA 1
ATOM 643 C C . ILE A 1 80 ? 10.678 14.193 10.008 1.00 41.19 80 ILE A C 1
ATOM 645 O O . ILE A 1 80 ? 9.704 14.957 9.797 1.00 41.19 80 ILE A O 1
#